Protein AF-A0A1F6IWV9-F1 (afdb_monomer_lite)

Foldseek 3Di:
DDPVVVVVLLVLLQVVCVVVVHGSLVSLLVQLVCCCVVVPVQDDPPAFKWKWKQAPPNRDIDTDHGHNDPVVLVVVQVVVVVVLVVPDPDPGRRIHIWMATSSRHTDDDPDDPDD

Radius of gyration: 14.1 Å; chains: 1; bounding box: 38×32×35 Å

pLDDT: mean 73.76, std 14.31, range [39.09, 93.81]

Sequence (115 aa):
MSTQENIRRLSKISSRAESEGVGGAEYVRRIIRKTVLAGNPFVNPGDDFIVLGVDGFDGSIFPCGSFNTLEDAELLVRTKTGEEHLFSDSEDISTTFHVFSKDGFHIPPEEPPNI

Structure (mmCIF, N/CA/C/O backbone):
data_AF-A0A1F6IWV9-F1
#
_entry.id   AF-A0A1F6IWV9-F1
#
loop_
_atom_site.group_PDB
_atom_site.id
_atom_site.type_symbol
_atom_site.label_atom_id
_atom_site.label_alt_id
_atom_site.label_comp_id
_atom_site.label_asym_id
_atom_site.label_entity_id
_atom_site.label_seq_id
_atom_site.pdbx_PDB_ins_code
_atom_site.Cartn_x
_atom_site.Cartn_y
_atom_site.Cartn_z
_atom_site.occupancy
_atom_site.B_iso_or_equiv
_atom_site.auth_seq_id
_atom_site.auth_comp_id
_atom_site.auth_asym_id
_atom_site.auth_atom_id
_atom_site.pdbx_PDB_model_num
ATOM 1 N N . MET A 1 1 ? 15.010 9.697 5.335 1.00 49.56 1 MET A N 1
ATOM 2 C CA . MET A 1 1 ? 14.900 9.185 3.949 1.00 49.56 1 MET A CA 1
ATOM 3 C C . MET A 1 1 ? 14.834 10.376 3.012 1.00 49.56 1 MET A C 1
ATOM 5 O O . MET A 1 1 ? 14.093 11.300 3.319 1.00 49.56 1 MET A O 1
ATOM 9 N N . SER A 1 2 ? 15.626 10.422 1.938 1.00 43.41 2 SER A N 1
ATOM 10 C CA . SER A 1 2 ? 15.580 11.580 1.034 1.00 43.41 2 SER A CA 1
ATOM 11 C C . SER A 1 2 ? 14.312 11.539 0.175 1.00 43.41 2 SER A C 1
ATOM 13 O O . SER A 1 2 ? 13.903 10.480 -0.302 1.00 43.41 2 SER A O 1
ATOM 15 N N . THR A 1 3 ? 13.701 12.698 -0.060 1.00 54.00 3 THR A N 1
ATOM 16 C CA . THR A 1 3 ? 12.512 12.874 -0.911 1.00 54.00 3 THR A CA 1
ATOM 17 C C . THR A 1 3 ? 12.682 12.244 -2.302 1.00 54.00 3 THR A C 1
ATOM 19 O O . THR A 1 3 ? 11.722 11.742 -2.880 1.00 54.00 3 THR A O 1
ATOM 22 N N . GLN A 1 4 ? 13.912 12.194 -2.825 1.00 48.56 4 GLN A N 1
ATOM 23 C CA . GLN A 1 4 ? 14.225 11.606 -4.132 1.00 48.56 4 GLN A CA 1
ATOM 24 C C . GLN A 1 4 ? 14.060 10.083 -4.177 1.00 48.56 4 GLN A C 1
ATOM 26 O O . GLN A 1 4 ? 13.679 9.540 -5.214 1.00 48.56 4 GLN A O 1
ATOM 31 N N . GLU A 1 5 ? 14.302 9.388 -3.068 1.00 47.81 5 GLU A N 1
ATOM 32 C CA . GLU A 1 5 ? 14.167 7.934 -3.009 1.00 47.81 5 GLU A CA 1
ATOM 33 C C . GLU A 1 5 ? 12.696 7.511 -2.967 1.00 47.81 5 GLU A C 1
ATOM 35 O O . GLU A 1 5 ? 12.289 6.620 -3.711 1.00 47.81 5 GLU A O 1
ATOM 40 N N . ASN A 1 6 ? 11.865 8.246 -2.222 1.00 51.97 6 ASN A N 1
ATOM 41 C CA . ASN A 1 6 ? 10.410 8.074 -2.243 1.00 51.97 6 ASN A CA 1
ATOM 42 C C . ASN A 1 6 ? 9.825 8.334 -3.643 1.00 51.97 6 ASN A C 1
ATOM 44 O O . ASN A 1 6 ? 8.992 7.563 -4.117 1.00 51.97 6 ASN A O 1
ATOM 48 N N . ILE A 1 7 ? 10.308 9.365 -4.348 1.00 56.44 7 ILE A N 1
ATOM 49 C CA . ILE A 1 7 ? 9.895 9.670 -5.730 1.00 56.44 7 ILE A CA 1
ATOM 50 C C . ILE A 1 7 ? 10.297 8.545 -6.697 1.00 56.44 7 ILE A C 1
ATOM 52 O O . ILE A 1 7 ? 9.483 8.116 -7.517 1.00 56.44 7 ILE A O 1
ATOM 56 N N . ARG A 1 8 ? 11.527 8.024 -6.592 1.00 56.09 8 ARG A N 1
ATOM 57 C CA . ARG A 1 8 ? 12.026 6.931 -7.448 1.00 56.09 8 ARG A CA 1
ATOM 58 C C . ARG A 1 8 ? 11.314 5.595 -7.199 1.00 56.09 8 ARG A C 1
ATOM 60 O O . ARG A 1 8 ? 11.322 4.726 -8.066 1.00 56.09 8 ARG A O 1
ATOM 67 N N . ARG A 1 9 ? 10.721 5.399 -6.022 1.00 58.97 9 ARG A N 1
ATOM 68 C CA . ARG A 1 9 ? 9.987 4.171 -5.678 1.00 58.97 9 ARG A CA 1
ATOM 69 C C . ARG A 1 9 ? 8.505 4.273 -6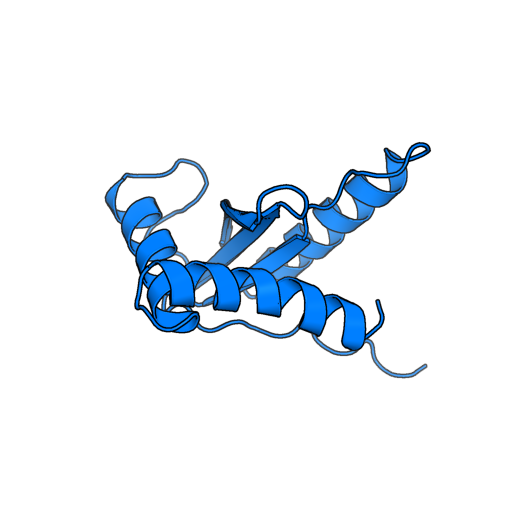.050 1.00 58.97 9 ARG A C 1
ATOM 71 O O . ARG A 1 9 ? 7.973 3.340 -6.645 1.00 58.97 9 ARG A O 1
ATOM 78 N N . LEU A 1 10 ? 7.879 5.440 -5.875 1.00 63.12 10 LEU A N 1
ATOM 79 C CA . LEU A 1 10 ? 6.550 5.723 -6.437 1.00 63.12 10 LEU A CA 1
ATOM 80 C C . LEU A 1 10 ? 6.542 5.668 -7.974 1.00 63.12 10 LEU A C 1
ATOM 82 O O . LEU A 1 10 ? 5.552 5.240 -8.567 1.00 63.12 10 LEU A O 1
ATOM 86 N N . SER A 1 11 ? 7.649 6.016 -8.639 1.00 62.69 11 SER A N 1
ATOM 87 C CA . SER A 1 11 ? 7.741 5.895 -10.099 1.00 62.69 11 SER A CA 1
ATOM 88 C C . SER A 1 11 ? 7.660 4.446 -10.598 1.00 62.69 11 SER A C 1
ATOM 90 O O . SER A 1 11 ? 7.229 4.234 -11.733 1.00 62.69 11 SER A O 1
ATOM 92 N N . LYS A 1 12 ? 7.982 3.439 -9.768 1.00 67.56 12 LYS A N 1
ATOM 93 C CA . LYS A 1 12 ? 7.771 2.018 -10.109 1.00 67.56 12 LYS A CA 1
ATOM 94 C C . LYS A 1 12 ? 6.289 1.653 -10.143 1.00 67.56 12 LYS A C 1
ATOM 96 O O . LYS A 1 12 ? 5.867 0.948 -11.057 1.00 67.56 12 LYS A O 1
ATOM 101 N N . ILE A 1 13 ? 5.493 2.193 -9.213 1.00 68.06 13 ILE A N 1
ATOM 102 C CA . ILE A 1 13 ? 4.027 2.056 -9.231 1.00 68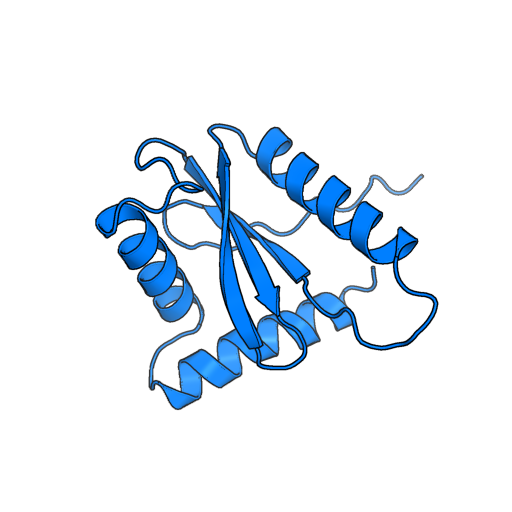.06 13 ILE A CA 1
ATOM 103 C C . ILE A 1 13 ? 3.475 2.665 -10.523 1.00 68.06 13 ILE A C 1
ATOM 105 O O . ILE A 1 13 ? 2.696 2.020 -11.222 1.00 68.06 13 ILE A O 1
ATOM 109 N N . SER A 1 14 ? 3.921 3.874 -10.875 1.00 65.56 14 SER A N 1
ATOM 110 C CA . SER A 1 14 ? 3.506 4.546 -12.112 1.00 65.56 14 SER A CA 1
ATOM 111 C C . SER A 1 14 ? 3.914 3.773 -13.367 1.00 65.56 14 SER A C 1
ATOM 113 O O . SER A 1 14 ? 3.078 3.567 -14.237 1.00 65.56 14 SER A O 1
ATOM 115 N N . SER A 1 15 ? 5.147 3.264 -13.434 1.00 67.69 15 SER A N 1
ATOM 116 C CA . SER A 1 15 ? 5.647 2.501 -14.591 1.00 67.69 15 SER A CA 1
ATOM 117 C C . SER A 1 15 ? 4.849 1.212 -14.829 1.00 67.69 15 SER A C 1
ATOM 119 O O . SER A 1 15 ? 4.599 0.825 -15.969 1.00 67.69 15 SER A O 1
ATOM 121 N N . ARG A 1 16 ? 4.427 0.538 -13.752 1.00 69.69 16 ARG A N 1
ATOM 122 C CA . ARG A 1 16 ? 3.607 -0.679 -13.833 1.00 69.69 16 ARG A CA 1
ATOM 123 C C . ARG A 1 16 ? 2.151 -0.375 -14.171 1.00 69.69 16 ARG A C 1
ATOM 125 O O . ARG A 1 16 ? 1.525 -1.101 -14.931 1.00 69.69 16 ARG A O 1
ATOM 132 N N . ALA A 1 17 ? 1.625 0.728 -13.652 1.00 70.00 17 ALA A N 1
ATOM 133 C CA . ALA A 1 17 ? 0.309 1.203 -14.043 1.00 70.00 17 ALA A CA 1
ATOM 134 C C . ALA A 1 17 ? 0.271 1.549 -15.545 1.00 70.00 17 ALA A C 1
ATOM 136 O O . ALA A 1 17 ? -0.649 1.135 -16.249 1.00 70.00 17 ALA A O 1
ATOM 137 N N . GLU A 1 18 ? 1.310 2.216 -16.058 1.00 71.88 18 GLU A N 1
ATOM 138 C CA . GLU A 1 18 ? 1.457 2.551 -17.479 1.00 71.88 18 GLU A CA 1
ATOM 139 C C . GLU A 1 18 ? 1.540 1.312 -18.379 1.00 71.88 18 GLU A C 1
ATOM 141 O O . GLU A 1 18 ? 0.885 1.286 -19.423 1.00 71.88 18 GLU A O 1
ATOM 146 N N . SER A 1 19 ? 2.272 0.262 -17.982 1.00 74.75 19 SER A N 1
ATOM 147 C CA . SER A 1 19 ? 2.326 -0.991 -18.754 1.00 74.75 19 SER A CA 1
ATOM 148 C C . SER A 1 19 ? 0.979 -1.722 -18.808 1.00 74.75 19 SER A C 1
ATOM 150 O O . SER A 1 19 ? 0.699 -2.428 -19.776 1.00 74.75 19 SER A O 1
ATOM 152 N N . GLU A 1 20 ? 0.117 -1.503 -17.814 1.00 74.06 20 GLU A N 1
ATOM 153 C CA . GLU A 1 20 ? -1.267 -1.985 -17.777 1.00 74.06 20 GLU A CA 1
ATOM 154 C C . GLU A 1 20 ? -2.280 -1.000 -18.396 1.00 74.06 20 GLU A C 1
ATOM 156 O O . GLU A 1 20 ? -3.488 -1.259 -18.387 1.00 74.06 20 GLU A O 1
ATOM 161 N N . GLY A 1 21 ? -1.816 0.128 -18.945 1.00 73.69 21 GLY A N 1
ATOM 162 C CA . GLY A 1 21 ? -2.668 1.152 -19.553 1.00 73.69 21 GLY A CA 1
ATOM 163 C C . GLY A 1 21 ? -3.586 1.870 -18.558 1.00 73.69 21 GLY A C 1
ATOM 164 O O . GLY A 1 21 ? -4.652 2.355 -18.944 1.00 73.69 21 GLY A O 1
ATOM 165 N N . VAL A 1 22 ? -3.212 1.927 -17.277 1.00 78.56 22 VAL A N 1
ATOM 166 C CA . VAL A 1 22 ? -3.978 2.578 -16.205 1.00 78.56 22 VAL A CA 1
ATOM 167 C C . VAL A 1 22 ? -3.153 3.631 -15.466 1.00 78.56 22 VAL A C 1
ATOM 169 O O . VAL A 1 22 ? -1.932 3.589 -15.427 1.00 78.56 22 VAL A O 1
ATOM 172 N N . GLY A 1 23 ? -3.819 4.611 -14.851 1.00 74.81 23 GLY A N 1
ATOM 173 C CA . GLY A 1 23 ? -3.135 5.580 -13.990 1.00 74.81 23 GLY A CA 1
ATOM 174 C C . GLY A 1 23 ? -2.689 4.947 -12.667 1.00 74.81 23 GLY A C 1
ATOM 175 O O . GLY A 1 23 ? -3.408 4.110 -12.120 1.00 74.81 23 GLY A O 1
ATOM 176 N N . GLY A 1 24 ? -1.553 5.385 -12.109 1.00 71.88 24 GLY A N 1
ATOM 177 C CA . GLY A 1 24 ? -0.990 4.849 -10.855 1.00 71.88 24 GLY A CA 1
ATOM 178 C C . GLY A 1 24 ? -1.981 4.796 -9.687 1.00 71.88 24 GLY A C 1
ATOM 179 O O . GLY A 1 24 ? -2.083 3.782 -9.002 1.00 71.88 24 GLY A O 1
ATOM 180 N N . ALA A 1 25 ? -2.791 5.844 -9.513 1.00 72.88 25 ALA A N 1
ATOM 181 C CA . ALA A 1 25 ? -3.831 5.870 -8.483 1.00 72.88 25 ALA A CA 1
ATOM 182 C C . ALA A 1 25 ? -4.930 4.814 -8.715 1.00 72.88 25 ALA A C 1
ATOM 184 O O . ALA A 1 25 ? -5.387 4.175 -7.771 1.00 72.88 25 ALA A O 1
ATOM 185 N N . GLU A 1 26 ? -5.346 4.592 -9.965 1.00 78.56 26 GLU A N 1
ATOM 186 C CA . GLU A 1 26 ? -6.352 3.570 -10.282 1.00 78.56 26 GLU A CA 1
ATOM 187 C C . GLU A 1 26 ? -5.782 2.155 -10.141 1.00 78.56 26 GLU A C 1
ATOM 189 O O . GLU A 1 26 ? -6.483 1.249 -9.693 1.00 78.56 26 GLU A O 1
ATOM 194 N N . TYR A 1 27 ? -4.498 1.966 -10.450 1.00 80.88 27 TYR A N 1
ATOM 195 C CA . TYR A 1 27 ? -3.796 0.707 -10.214 1.00 80.88 27 TYR A CA 1
ATOM 196 C C . TYR A 1 27 ? -3.783 0.339 -8.721 1.00 80.88 27 TYR A C 1
ATOM 198 O O . TYR A 1 27 ? -4.199 -0.759 -8.345 1.00 80.88 27 TYR A O 1
ATOM 206 N N . VAL A 1 28 ? -3.435 1.292 -7.849 1.00 79.50 28 VAL A N 1
ATOM 207 C CA . VAL A 1 28 ? -3.490 1.108 -6.388 1.00 79.50 28 VAL A CA 1
ATOM 208 C C . VAL A 1 28 ? -4.917 0.822 -5.908 1.00 79.50 28 VAL A C 1
ATOM 210 O O . VAL A 1 28 ? -5.136 -0.130 -5.157 1.00 79.50 28 VAL A O 1
ATOM 213 N N . ARG A 1 29 ? -5.917 1.576 -6.386 1.00 81.12 29 ARG A N 1
ATOM 214 C CA . ARG A 1 29 ? -7.333 1.321 -6.058 1.00 81.12 29 ARG A CA 1
ATOM 215 C C . ARG A 1 29 ? -7.784 -0.076 -6.454 1.00 81.12 29 ARG A C 1
ATOM 217 O O . ARG A 1 29 ? -8.541 -0.698 -5.712 1.00 81.12 29 ARG A O 1
ATOM 224 N N . ARG A 1 30 ? -7.347 -0.587 -7.608 1.00 83.62 30 ARG A N 1
ATOM 225 C CA . ARG A 1 30 ? -7.661 -1.957 -8.042 1.00 83.62 30 ARG A CA 1
ATOM 226 C C . ARG A 1 30 ? -7.085 -2.992 -7.089 1.00 83.62 30 ARG A C 1
ATOM 228 O O . ARG A 1 30 ? -7.793 -3.939 -6.757 1.00 83.62 30 ARG A O 1
ATOM 235 N N . ILE A 1 31 ? -5.848 -2.804 -6.632 1.00 82.44 31 ILE A N 1
ATOM 236 C CA . ILE A 1 31 ? -5.216 -3.696 -5.653 1.00 82.44 31 ILE A CA 1
ATOM 237 C C . ILE A 1 31 ? -6.002 -3.678 -4.343 1.00 82.44 31 ILE A C 1
ATOM 239 O O . ILE A 1 31 ? -6.406 -4.743 -3.888 1.00 82.44 31 ILE A O 1
ATOM 243 N N . ILE A 1 32 ? -6.309 -2.491 -3.809 1.00 81.38 32 ILE A N 1
ATOM 244 C CA . ILE A 1 32 ? -7.106 -2.322 -2.583 1.00 81.38 32 ILE A CA 1
ATOM 245 C C . ILE A 1 32 ? -8.487 -2.976 -2.714 1.00 81.38 32 ILE A C 1
ATOM 247 O O . ILE A 1 32 ? -8.897 -3.763 -1.864 1.00 81.38 32 ILE A O 1
ATOM 251 N N . ARG A 1 33 ? -9.212 -2.713 -3.807 1.00 82.75 33 ARG A N 1
ATOM 252 C CA . ARG A 1 33 ? -10.521 -3.343 -4.042 1.00 82.75 33 ARG A CA 1
ATOM 253 C C . ARG A 1 33 ? -10.397 -4.857 -4.126 1.00 82.75 33 ARG A C 1
ATOM 255 O O . ARG A 1 33 ? -11.216 -5.561 -3.548 1.00 82.75 33 ARG A O 1
ATOM 262 N N . LYS A 1 34 ? -9.384 -5.369 -4.830 1.00 82.94 34 LYS A N 1
ATOM 263 C CA . LYS A 1 34 ? -9.155 -6.809 -4.970 1.00 82.94 34 LYS A CA 1
ATOM 264 C C . LYS A 1 34 ? -8.853 -7.454 -3.619 1.00 82.94 34 LYS A C 1
ATOM 266 O O . LYS A 1 34 ? -9.380 -8.527 -3.359 1.00 82.94 34 LYS A O 1
ATOM 271 N N . THR A 1 35 ? -8.044 -6.828 -2.767 1.00 78.69 35 THR A N 1
ATOM 272 C CA . THR A 1 35 ? -7.692 -7.376 -1.449 1.00 78.69 35 THR A CA 1
ATOM 273 C C . THR A 1 35 ? -8.870 -7.345 -0.481 1.00 78.69 35 THR A C 1
ATOM 275 O O . THR A 1 35 ? -9.104 -8.346 0.192 1.00 78.69 35 THR A O 1
ATOM 278 N N . VAL A 1 36 ? -9.665 -6.271 -0.481 1.00 75.94 36 VAL A N 1
ATOM 279 C CA . VAL A 1 36 ? -10.909 -6.179 0.302 1.00 75.94 36 VAL A CA 1
ATOM 280 C C . VAL A 1 36 ? -11.936 -7.217 -0.166 1.00 75.94 36 VAL A C 1
ATOM 282 O O . VAL A 1 36 ? -12.461 -7.978 0.643 1.00 75.94 36 VAL A O 1
ATOM 285 N N . LEU A 1 37 ? -12.203 -7.300 -1.475 1.00 72.88 37 LEU A N 1
ATOM 286 C CA . LEU A 1 37 ? -13.198 -8.225 -2.038 1.00 72.88 37 LEU A CA 1
ATOM 287 C C . LEU A 1 37 ? -12.782 -9.697 -1.922 1.00 72.88 37 LEU A C 1
ATOM 289 O O . LEU A 1 37 ? -13.645 -10.564 -1.814 1.00 72.88 37 LEU A O 1
ATOM 293 N N . ALA A 1 38 ? -11.480 -9.986 -1.948 1.00 77.69 38 ALA A N 1
ATOM 294 C CA . ALA A 1 38 ? -10.957 -11.340 -1.789 1.00 77.69 38 ALA A CA 1
ATOM 295 C C .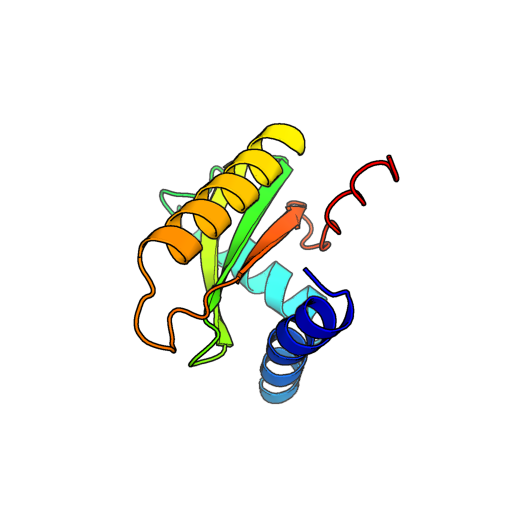 ALA A 1 38 ? -10.854 -11.788 -0.320 1.00 77.69 38 ALA A C 1
ATOM 297 O O . ALA A 1 38 ? -10.438 -12.920 -0.081 1.00 77.69 38 ALA A O 1
ATOM 298 N N . GLY A 1 39 ? -11.201 -10.932 0.652 1.00 75.06 39 GLY A N 1
ATOM 299 C CA . GLY A 1 39 ? -11.092 -11.254 2.077 1.00 75.06 39 GLY A CA 1
ATOM 300 C C . GLY A 1 39 ? -9.646 -11.485 2.514 1.00 75.06 39 GLY A C 1
ATOM 301 O O . GLY A 1 39 ? -9.350 -12.472 3.186 1.00 75.06 39 GLY A O 1
ATOM 302 N N . ASN A 1 40 ? -8.725 -10.620 2.076 1.00 83.62 40 ASN A N 1
ATOM 303 C CA . ASN A 1 40 ? -7.322 -10.730 2.454 1.00 83.62 40 ASN A CA 1
ATOM 304 C C . ASN A 1 40 ? -7.172 -10.669 3.992 1.00 83.62 40 ASN A C 1
ATOM 306 O O . ASN A 1 40 ? -7.720 -9.757 4.607 1.00 83.62 40 ASN A O 1
ATOM 310 N N . PRO A 1 41 ? -6.407 -11.581 4.623 1.00 83.81 41 PRO A N 1
ATOM 311 C CA . PRO A 1 41 ? -6.305 -11.657 6.084 1.00 83.81 41 PRO A CA 1
ATOM 312 C C . PRO A 1 41 ? -5.654 -10.426 6.733 1.00 83.81 41 PRO A C 1
ATOM 314 O O . PRO A 1 41 ? -5.776 -10.248 7.940 1.00 83.81 41 PRO A O 1
ATOM 317 N N . PHE A 1 42 ? -4.968 -9.588 5.953 1.00 83.56 42 PHE A N 1
ATOM 318 C CA . PHE A 1 42 ? -4.329 -8.359 6.420 1.00 83.56 42 PHE A CA 1
ATOM 319 C C . PHE A 1 42 ? -5.186 -7.108 6.201 1.00 83.56 42 PHE A C 1
ATOM 321 O O . PHE A 1 42 ? -4.745 -6.020 6.553 1.00 83.56 42 PHE A O 1
ATOM 328 N N . VAL A 1 43 ? -6.369 -7.228 5.584 1.00 84.81 43 VAL A N 1
ATOM 329 C CA . VAL A 1 43 ? -7.219 -6.078 5.251 1.00 84.81 43 VAL A CA 1
ATOM 330 C C . VAL A 1 43 ? -8.645 -6.317 5.727 1.00 84.81 43 VAL A C 1
ATOM 332 O O . VAL A 1 43 ? -9.378 -7.122 5.152 1.00 84.81 43 VAL A O 1
ATOM 335 N N . ASN A 1 44 ? -9.072 -5.558 6.732 1.00 86.19 44 ASN A N 1
ATOM 336 C CA . ASN A 1 44 ? -10.470 -5.486 7.121 1.00 86.19 44 ASN A CA 1
ATOM 337 C C . ASN A 1 44 ? -11.206 -4.471 6.232 1.00 86.19 44 ASN A C 1
ATOM 339 O O . ASN A 1 44 ? -10.771 -3.327 6.114 1.00 86.19 44 ASN A O 1
ATOM 343 N N . PRO A 1 45 ? -12.370 -4.830 5.662 1.00 81.62 45 PRO A N 1
ATOM 344 C CA . PRO A 1 45 ? -13.150 -3.924 4.816 1.00 81.62 45 PRO A CA 1
ATOM 345 C C . PRO A 1 45 ? -13.630 -2.633 5.498 1.00 81.62 45 PRO A C 1
ATOM 347 O O . PRO A 1 45 ? -14.022 -1.698 4.806 1.00 81.62 45 PRO A O 1
ATOM 350 N N . GLY A 1 46 ? -13.681 -2.612 6.834 1.00 84.50 46 GLY A N 1
ATOM 351 C CA . GLY A 1 46 ? -14.167 -1.473 7.618 1.00 84.50 46 GLY A CA 1
ATOM 352 C C . GLY A 1 46 ? -13.108 -0.419 7.938 1.00 84.50 46 GLY A C 1
ATOM 353 O O . GLY A 1 46 ? -13.479 0.660 8.384 1.00 84.50 46 GLY A O 1
ATOM 354 N N . ASP A 1 47 ? -11.832 -0.721 7.706 1.00 90.00 47 ASP A N 1
ATOM 355 C CA . ASP A 1 47 ? -10.720 0.150 8.078 1.00 90.00 47 ASP A CA 1
ATOM 356 C C . ASP A 1 47 ? -10.503 1.265 7.035 1.00 90.00 47 ASP A C 1
ATOM 358 O O . ASP A 1 47 ? -10.655 1.064 5.825 1.00 90.00 47 ASP A O 1
ATOM 362 N N . ASP A 1 48 ? -10.136 2.461 7.500 1.00 89.50 48 ASP A N 1
ATOM 363 C CA . ASP A 1 48 ? -10.000 3.657 6.657 1.00 89.50 48 ASP A CA 1
ATOM 364 C C . ASP A 1 48 ? -8.630 3.785 5.973 1.00 89.50 48 ASP A C 1
ATOM 366 O O . ASP A 1 48 ? -8.515 4.441 4.928 1.00 89.50 48 ASP A O 1
ATOM 370 N N . PHE A 1 49 ? -7.604 3.136 6.528 1.00 90.44 49 PHE A N 1
ATOM 371 C CA . PHE A 1 49 ? -6.221 3.193 6.062 1.00 90.44 49 PHE A CA 1
ATOM 372 C C . PHE A 1 49 ? -5.686 1.798 5.758 1.00 90.44 49 PHE A C 1
ATOM 374 O O . PHE A 1 49 ? -5.960 0.837 6.474 1.00 90.44 49 PHE A O 1
ATOM 381 N N . ILE A 1 50 ? -4.894 1.685 4.696 1.00 91.00 50 ILE A N 1
ATOM 382 C CA . ILE A 1 50 ? -4.304 0.432 4.228 1.00 91.00 50 ILE A CA 1
ATOM 383 C C . ILE A 1 50 ? -2.819 0.660 3.989 1.00 91.00 50 ILE A C 1
ATOM 385 O O . ILE A 1 50 ? -2.423 1.589 3.283 1.00 91.00 50 ILE A O 1
ATOM 389 N N . VAL A 1 51 ? -1.993 -0.214 4.551 1.00 90.75 51 VAL A N 1
ATOM 390 C CA . VAL A 1 51 ? -0.552 -0.226 4.314 1.00 90.75 51 VAL A CA 1
ATOM 391 C C . VAL A 1 51 ? -0.249 -1.220 3.207 1.00 90.75 51 VAL A C 1
ATOM 393 O O . VAL A 1 51 ? -0.567 -2.408 3.320 1.00 90.75 51 VAL A O 1
ATOM 396 N N . LEU A 1 52 ? 0.381 -0.735 2.140 1.00 89.31 52 LEU A N 1
ATOM 397 C CA . LEU A 1 52 ? 0.860 -1.564 1.041 1.00 89.31 52 LEU A CA 1
ATOM 398 C C . LEU A 1 52 ? 2.389 -1.579 1.034 1.00 89.31 52 LEU A C 1
ATOM 400 O O . LEU A 1 52 ? 3.025 -0.528 1.121 1.00 89.31 52 LEU A O 1
ATOM 404 N N . GLY A 1 53 ? 2.963 -2.772 0.914 1.00 87.38 53 GLY A N 1
ATOM 405 C CA . GLY A 1 53 ? 4.370 -2.971 0.590 1.00 87.38 53 GLY A CA 1
ATOM 406 C C . GLY A 1 53 ? 4.576 -2.903 -0.919 1.00 87.38 53 GLY A C 1
ATOM 407 O O . GLY A 1 53 ? 3.758 -3.419 -1.680 1.00 87.38 53 GLY A O 1
ATOM 408 N N . VAL A 1 54 ? 5.655 -2.253 -1.340 1.00 82.75 54 VAL A N 1
ATOM 409 C CA . VAL A 1 54 ? 6.123 -2.177 -2.724 1.00 82.75 54 VAL A CA 1
ATOM 410 C C . VAL A 1 54 ? 7.493 -2.824 -2.776 1.00 82.75 54 VAL A C 1
ATOM 412 O O . VAL A 1 54 ? 8.455 -2.252 -2.269 1.00 82.75 54 VAL A O 1
ATOM 415 N N . ASP A 1 55 ? 7.575 -4.004 -3.371 1.00 78.31 55 ASP A N 1
ATOM 416 C CA . ASP A 1 55 ? 8.828 -4.722 -3.563 1.00 78.31 55 ASP A CA 1
ATOM 417 C C . ASP A 1 55 ? 9.732 -3.936 -4.526 1.00 78.31 55 ASP A C 1
ATOM 419 O O . ASP A 1 55 ? 9.317 -3.516 -5.611 1.00 78.31 55 ASP A O 1
ATOM 423 N N . GLY A 1 56 ? 10.971 -3.670 -4.130 1.00 68.44 56 GLY A N 1
ATOM 424 C CA . GLY A 1 56 ? 11.898 -2.901 -4.950 1.00 68.44 56 GLY A CA 1
ATOM 425 C C . GLY A 1 56 ? 12.631 -3.729 -6.010 1.00 68.44 56 GLY A C 1
ATOM 426 O O . GLY A 1 56 ? 13.232 -3.122 -6.898 1.00 68.44 56 GLY A O 1
ATOM 427 N N . PHE A 1 57 ? 12.564 -5.057 -5.990 1.00 71.12 57 PHE A N 1
ATOM 428 C CA . PHE A 1 57 ? 13.135 -5.922 -7.018 1.00 71.12 57 PHE A CA 1
ATOM 429 C C . PHE A 1 57 ? 12.208 -5.997 -8.232 1.00 71.12 57 PHE A C 1
ATOM 431 O O . PHE A 1 57 ? 12.614 -5.643 -9.341 1.00 71.12 57 PHE A O 1
ATOM 438 N N . ASP A 1 58 ? 10.945 -6.376 -8.029 1.00 72.75 58 ASP A N 1
ATOM 439 C CA . ASP A 1 58 ? 9.988 -6.589 -9.124 1.00 72.75 58 ASP A CA 1
ATOM 440 C C . ASP A 1 58 ? 8.876 -5.528 -9.209 1.00 72.75 58 ASP A C 1
ATOM 442 O O . ASP A 1 58 ? 8.065 -5.539 -10.142 1.00 72.75 58 ASP A O 1
ATOM 446 N N . GLY A 1 59 ? 8.819 -4.590 -8.259 1.00 70.12 59 GLY A N 1
ATOM 447 C CA . GLY A 1 59 ? 7.779 -3.562 -8.213 1.00 70.12 59 GLY A CA 1
ATOM 448 C C . GLY A 1 59 ? 6.401 -4.118 -7.860 1.00 70.12 59 GLY A C 1
ATOM 449 O O . GLY A 1 59 ? 5.395 -3.512 -8.246 1.00 70.12 59 GLY A O 1
ATOM 450 N N . SER A 1 60 ? 6.310 -5.313 -7.268 1.00 78.00 60 SER A N 1
ATOM 451 C CA . SER A 1 60 ? 5.039 -5.894 -6.837 1.00 78.00 60 SER A CA 1
ATOM 452 C C . SER A 1 60 ? 4.471 -5.121 -5.656 1.00 78.00 60 SER A C 1
ATOM 454 O O . SER A 1 60 ? 5.198 -4.559 -4.844 1.00 78.00 60 SER A O 1
ATOM 456 N N . ILE A 1 61 ? 3.141 -5.050 -5.596 1.00 82.75 61 ILE A N 1
ATOM 457 C CA . ILE A 1 61 ? 2.424 -4.343 -4.538 1.00 82.75 61 ILE A CA 1
ATOM 458 C C . ILE A 1 61 ? 1.557 -5.354 -3.804 1.00 82.75 61 ILE A C 1
ATOM 460 O O . ILE A 1 61 ? 0.776 -6.073 -4.436 1.00 82.75 61 ILE A O 1
ATOM 464 N N . PHE A 1 62 ? 1.667 -5.394 -2.482 1.00 84.44 62 PHE A N 1
ATOM 465 C CA . PHE A 1 62 ? 0.930 -6.335 -1.647 1.00 84.44 62 PHE A CA 1
ATOM 466 C C . PHE A 1 62 ? 0.427 -5.676 -0.356 1.00 84.44 62 PHE A C 1
ATOM 468 O O . PHE A 1 62 ? 1.051 -4.742 0.146 1.00 84.44 62 PHE A O 1
ATOM 475 N N . PRO A 1 63 ? -0.724 -6.119 0.179 1.00 88.19 63 PRO A N 1
ATOM 476 C CA . PRO A 1 63 ? -1.255 -5.597 1.431 1.00 88.19 63 PRO A CA 1
ATOM 477 C C . PRO A 1 63 ? -0.468 -6.123 2.633 1.00 88.19 63 PRO A C 1
ATOM 479 O O . PRO A 1 63 ? -0.152 -7.310 2.699 1.00 88.19 63 PRO A O 1
ATOM 482 N N . CYS A 1 64 ? -0.218 -5.245 3.601 1.00 89.06 64 CYS A N 1
ATOM 483 C CA . CYS A 1 64 ? 0.522 -5.565 4.825 1.00 89.06 64 CYS A CA 1
ATOM 484 C C . CYS A 1 64 ? -0.300 -5.349 6.100 1.00 89.06 64 CYS A C 1
ATOM 486 O O . CYS A 1 64 ? 0.017 -5.932 7.134 1.00 89.06 64 CYS A O 1
ATOM 488 N N . GLY A 1 65 ? -1.338 -4.515 6.039 1.00 91.81 65 GLY A N 1
ATOM 489 C CA . GLY A 1 65 ? -2.211 -4.220 7.170 1.00 91.81 65 GLY A CA 1
ATOM 490 C C . GLY A 1 65 ? -3.297 -3.211 6.809 1.00 91.81 65 GLY A C 1
ATOM 491 O O . GLY A 1 65 ? -3.166 -2.482 5.820 1.00 91.81 65 GLY A O 1
ATOM 492 N N . SER A 1 66 ? -4.339 -3.138 7.630 1.00 93.00 66 SER A N 1
ATOM 493 C CA . SER A 1 66 ? -5.360 -2.094 7.591 1.00 93.00 66 SER A CA 1
ATOM 494 C C . SER A 1 66 ? -5.653 -1.572 8.994 1.00 93.00 66 SER A C 1
ATOM 496 O O . SER A 1 66 ? -5.491 -2.298 9.976 1.00 93.00 66 SER A O 1
ATOM 498 N N . PHE A 1 67 ? -6.021 -0.295 9.081 1.00 93.81 67 PHE A N 1
ATOM 499 C CA . PHE A 1 67 ? -6.132 0.439 10.337 1.00 93.81 67 PHE A CA 1
ATOM 500 C C . PHE A 1 67 ? -7.258 1.473 10.293 1.00 93.81 67 PHE A C 1
ATOM 502 O O . PHE A 1 67 ? -7.537 2.071 9.254 1.00 93.81 67 PHE A O 1
ATOM 509 N N . ASN A 1 68 ? -7.871 1.730 11.449 1.00 92.56 68 ASN A N 1
ATOM 510 C CA . ASN A 1 68 ? -8.867 2.795 11.610 1.00 92.56 68 ASN A CA 1
ATOM 511 C C . ASN A 1 68 ? -8.231 4.177 11.812 1.00 92.56 68 ASN A C 1
ATOM 513 O O . ASN A 1 68 ? -8.898 5.190 11.624 1.00 92.56 68 ASN A O 1
ATOM 517 N N . THR A 1 69 ? -6.949 4.238 12.185 1.00 91.44 69 THR A N 1
ATOM 518 C CA . THR A 1 69 ? -6.224 5.495 12.396 1.00 91.44 69 THR A CA 1
ATOM 519 C C . THR A 1 69 ? -4.985 5.571 11.507 1.00 91.44 69 THR A C 1
ATOM 521 O O . THR A 1 69 ? -4.372 4.553 11.176 1.00 91.44 69 THR A O 1
ATOM 524 N N . LEU A 1 70 ? -4.617 6.794 11.112 1.00 90.12 70 LEU A N 1
ATOM 525 C CA . LEU A 1 70 ? -3.388 7.044 10.358 1.00 90.12 70 LEU A CA 1
ATOM 526 C C . LEU A 1 70 ? -2.147 6.741 11.208 1.00 90.12 70 LEU A C 1
ATOM 528 O O . LEU A 1 70 ? -1.192 6.165 10.702 1.00 90.12 70 LEU A O 1
ATOM 532 N N . GLU A 1 71 ? -2.183 7.084 12.497 1.00 89.44 71 GLU A N 1
ATOM 533 C CA . GLU A 1 71 ? -1.069 6.889 13.429 1.00 89.44 71 GLU A CA 1
ATOM 534 C C . GLU A 1 71 ? -0.659 5.413 13.530 1.00 89.44 71 GLU A C 1
ATOM 536 O O . GLU A 1 71 ? 0.526 5.097 13.420 1.00 89.44 71 GLU A O 1
ATOM 541 N N . ASP A 1 72 ? -1.625 4.495 13.635 1.00 91.31 72 ASP A N 1
ATOM 542 C CA . ASP A 1 72 ? -1.344 3.055 13.680 1.00 91.31 72 ASP A CA 1
ATOM 543 C C . ASP A 1 72 ? -0.759 2.541 12.352 1.00 91.31 72 ASP A C 1
ATOM 545 O O . ASP A 1 72 ? 0.169 1.724 12.337 1.00 91.31 72 ASP A O 1
ATOM 549 N N . ALA A 1 73 ? -1.270 3.043 11.223 1.00 89.62 73 ALA A N 1
ATOM 550 C CA . ALA A 1 73 ? -0.760 2.693 9.900 1.00 89.62 73 ALA A CA 1
ATOM 551 C C . ALA A 1 73 ? 0.684 3.180 9.706 1.00 89.62 73 ALA A C 1
ATOM 553 O O . ALA A 1 73 ? 1.536 2.436 9.211 1.00 89.62 73 ALA A O 1
ATOM 554 N N . GLU A 1 74 ? 0.983 4.408 10.127 1.00 88.44 74 GLU A N 1
ATOM 555 C CA . GLU A 1 74 ? 2.340 4.948 10.114 1.00 88.44 74 GLU A CA 1
ATOM 556 C C . GLU A 1 74 ? 3.269 4.200 11.065 1.00 88.44 74 GLU A C 1
ATOM 558 O O . GLU A 1 74 ? 4.427 3.958 10.715 1.00 88.44 74 GLU A O 1
ATOM 563 N N . LEU A 1 75 ? 2.783 3.807 12.245 1.00 88.62 75 LEU A N 1
ATOM 564 C CA . LEU A 1 75 ? 3.553 3.009 13.190 1.00 88.62 75 LEU A CA 1
ATOM 565 C C . LEU A 1 75 ? 3.976 1.685 12.548 1.00 88.62 75 LEU A C 1
ATOM 567 O O . LEU A 1 75 ? 5.158 1.346 12.611 1.00 88.62 75 LEU A O 1
ATOM 571 N N . LEU A 1 76 ? 3.069 0.992 11.846 1.00 88.19 76 LEU A N 1
ATOM 572 C CA . LEU A 1 76 ? 3.420 -0.219 11.098 1.00 88.19 76 LEU A CA 1
ATOM 573 C C . LEU A 1 76 ? 4.507 0.060 10.053 1.00 88.19 76 LEU A C 1
ATOM 575 O O . LEU A 1 76 ? 5.480 -0.693 9.978 1.00 88.19 76 LEU A O 1
ATOM 579 N N . VAL A 1 77 ? 4.367 1.128 9.260 1.00 86.00 77 VAL A N 1
ATOM 580 C CA . VAL A 1 77 ? 5.371 1.513 8.252 1.00 86.00 77 VAL A CA 1
ATOM 581 C C . VAL A 1 77 ? 6.735 1.746 8.904 1.00 86.00 77 VAL A C 1
ATOM 583 O O . VAL A 1 77 ? 7.736 1.206 8.430 1.00 86.00 77 VAL A O 1
ATOM 586 N N . ARG A 1 78 ? 6.788 2.501 10.008 1.00 82.50 78 ARG A N 1
ATOM 587 C CA . ARG A 1 78 ? 8.028 2.797 10.746 1.00 82.50 78 ARG A CA 1
ATOM 588 C C . ARG A 1 78 ? 8.656 1.528 11.317 1.00 82.50 78 ARG A C 1
ATOM 590 O O . ARG A 1 78 ? 9.857 1.332 11.151 1.00 82.50 78 ARG A O 1
ATOM 597 N N . THR A 1 79 ? 7.861 0.655 11.936 1.00 82.69 79 THR A N 1
ATOM 598 C CA . THR A 1 79 ? 8.338 -0.620 12.486 1.00 82.69 79 THR A CA 1
ATOM 599 C C . THR A 1 79 ? 8.879 -1.524 11.388 1.00 82.69 79 THR A C 1
ATOM 601 O O . THR A 1 79 ? 10.001 -1.998 11.512 1.00 82.69 79 THR A O 1
ATOM 604 N N . LYS A 1 80 ? 8.140 -1.716 10.290 1.00 80.88 80 LYS A N 1
ATOM 605 C CA . LYS A 1 80 ? 8.564 -2.588 9.186 1.00 80.88 80 LYS A CA 1
ATOM 606 C C . LYS A 1 80 ? 9.829 -2.082 8.501 1.00 80.88 80 LYS A C 1
ATOM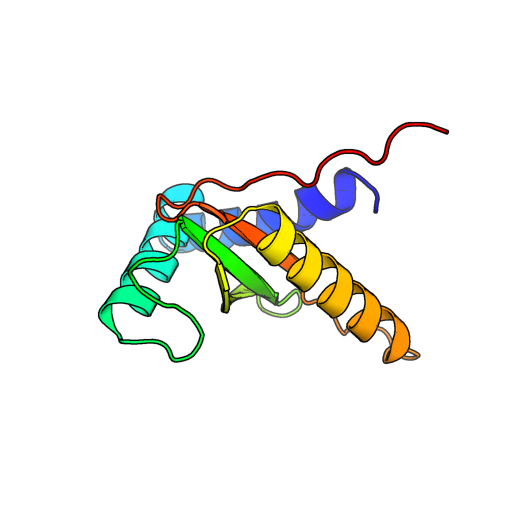 608 O O . LYS A 1 80 ? 10.753 -2.858 8.293 1.00 80.88 80 LYS A O 1
ATOM 613 N N . THR A 1 81 ? 9.904 -0.777 8.248 1.00 73.00 81 THR A N 1
ATOM 614 C CA . THR A 1 81 ? 11.108 -0.143 7.689 1.00 73.00 81 THR A CA 1
ATOM 615 C C . THR A 1 81 ? 12.296 -0.275 8.652 1.00 73.00 81 THR A C 1
ATOM 617 O O . THR A 1 81 ? 13.412 -0.569 8.236 1.00 73.00 81 THR A O 1
ATOM 620 N N . GLY A 1 82 ? 12.070 -0.089 9.958 1.00 62.75 82 GLY A N 1
ATOM 621 C CA . GLY A 1 82 ? 13.100 -0.251 10.987 1.00 62.75 82 GLY A CA 1
ATOM 622 C C . GLY A 1 82 ? 13.602 -1.690 11.124 1.00 62.75 82 GLY A C 1
ATOM 623 O O . GLY A 1 82 ? 14.804 -1.899 11.249 1.00 62.75 82 GLY A O 1
ATOM 624 N N . GLU A 1 83 ? 12.704 -2.676 11.060 1.00 60.84 83 GLU A N 1
ATOM 625 C CA . GLU A 1 83 ? 13.049 -4.101 11.022 1.00 60.84 83 GLU A CA 1
ATOM 626 C C . GLU A 1 83 ? 13.902 -4.419 9.789 1.00 60.84 83 GLU A C 1
ATOM 628 O O . GLU A 1 83 ? 14.965 -5.012 9.934 1.00 60.84 83 GLU A O 1
ATOM 633 N N . GLU A 1 84 ? 13.511 -3.970 8.592 1.00 57.00 84 GLU A N 1
ATOM 634 C CA . GLU A 1 84 ? 14.294 -4.197 7.367 1.00 57.00 84 GLU A CA 1
ATOM 635 C C . GLU A 1 84 ? 15.728 -3.657 7.459 1.00 57.00 84 GLU A C 1
ATOM 637 O O . GLU A 1 84 ? 16.667 -4.330 7.032 1.00 57.00 84 GLU A O 1
ATOM 642 N N . HIS A 1 85 ? 15.928 -2.490 8.079 1.00 57.12 85 HIS A N 1
ATOM 643 C CA . HIS A 1 85 ? 17.267 -1.935 8.299 1.00 57.12 85 HIS A CA 1
ATOM 644 C C . HIS A 1 85 ? 18.146 -2.785 9.229 1.00 57.12 85 HIS A C 1
ATOM 646 O O . HIS A 1 85 ? 19.368 -2.730 9.117 1.00 57.12 85 HIS A O 1
ATOM 652 N N . LEU A 1 86 ? 17.554 -3.564 10.137 1.00 52.19 86 LEU A N 1
ATOM 653 C CA . LEU A 1 86 ? 18.287 -4.400 11.092 1.00 52.19 86 LEU A CA 1
ATOM 654 C C . LEU A 1 86 ? 18.747 -5.741 10.499 1.00 52.19 86 LEU A C 1
ATOM 656 O O . LEU A 1 86 ? 19.645 -6.365 11.059 1.00 52.19 86 LEU A O 1
ATOM 660 N N . PHE A 1 87 ? 18.155 -6.190 9.388 1.00 52.12 87 PH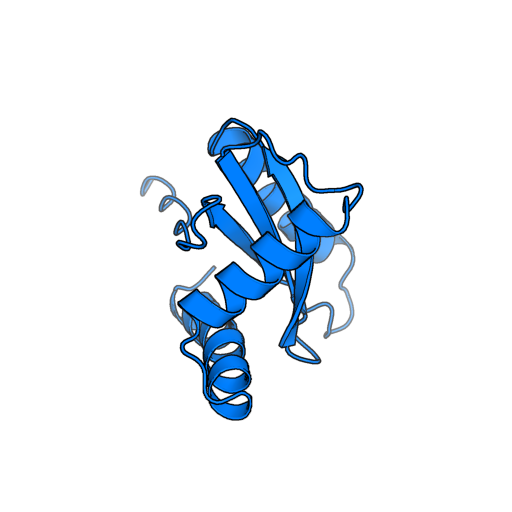E A N 1
ATOM 661 C CA . PHE A 1 87 ? 18.420 -7.508 8.792 1.00 52.12 87 PHE A CA 1
ATOM 662 C C . PHE A 1 87 ? 19.302 -7.472 7.529 1.00 52.12 87 PHE A C 1
ATOM 664 O O . PHE A 1 87 ? 19.513 -8.516 6.913 1.00 52.12 87 PHE A O 1
ATOM 671 N N . SER A 1 88 ? 19.834 -6.311 7.133 1.00 50.06 88 SER A N 1
ATOM 672 C CA . SER A 1 88 ? 20.530 -6.124 5.849 1.00 50.06 88 SER A CA 1
ATOM 673 C C . SER A 1 88 ? 22.015 -5.748 6.008 1.00 50.06 88 SER A C 1
ATOM 675 O O . SER A 1 88 ? 22.365 -4.572 5.923 1.00 50.06 88 SER A O 1
ATOM 677 N N . ASP A 1 89 ? 22.901 -6.746 6.133 1.00 53.75 89 ASP A N 1
ATOM 678 C CA . ASP A 1 89 ? 24.355 -6.602 5.871 1.00 53.75 89 ASP A CA 1
ATOM 679 C C . ASP A 1 89 ? 24.720 -6.833 4.383 1.00 53.75 89 ASP A C 1
ATOM 681 O O . ASP A 1 89 ? 25.860 -6.630 3.965 1.00 53.75 89 ASP A O 1
ATOM 685 N N . SER A 1 90 ? 23.753 -7.245 3.559 1.00 50.81 90 SER A N 1
ATOM 686 C CA . SER A 1 90 ? 23.894 -7.472 2.119 1.00 50.81 90 SER A CA 1
ATOM 687 C C . SER A 1 90 ? 22.797 -6.715 1.380 1.00 50.81 90 SER A C 1
ATOM 689 O O . SER A 1 90 ? 21.624 -6.873 1.713 1.00 50.81 90 SER A O 1
ATOM 691 N N . GLU A 1 91 ? 23.194 -5.898 0.402 1.00 49.47 91 GLU A N 1
ATOM 692 C CA . GLU A 1 91 ? 22.308 -5.148 -0.493 1.00 49.47 91 GLU A CA 1
ATOM 693 C C . GLU A 1 91 ? 21.179 -6.049 -1.042 1.00 49.47 91 GLU A C 1
ATOM 695 O O . GLU A 1 91 ? 21.434 -7.203 -1.370 1.00 49.47 91 GLU A O 1
ATOM 700 N N . ASP A 1 92 ? 19.957 -5.507 -1.149 1.00 50.81 92 ASP A N 1
ATOM 701 C CA . ASP A 1 92 ? 18.740 -6.117 -1.733 1.00 50.81 92 ASP A CA 1
ATOM 702 C C . ASP A 1 92 ? 17.667 -6.698 -0.789 1.00 50.81 92 ASP A C 1
ATOM 704 O O . ASP A 1 92 ? 16.996 -7.677 -1.115 1.00 50.81 92 ASP A O 1
ATOM 708 N N . ILE A 1 93 ? 17.354 -6.007 0.311 1.00 54.34 93 ILE A N 1
ATOM 709 C CA . ILE A 1 93 ? 15.962 -5.977 0.798 1.00 54.34 93 ILE A CA 1
ATOM 710 C C . ILE A 1 93 ? 15.406 -4.583 0.493 1.00 54.34 93 ILE A C 1
ATOM 712 O O . ILE A 1 93 ? 15.829 -3.585 1.071 1.00 54.34 93 ILE A O 1
ATOM 716 N N . SER A 1 94 ? 14.531 -4.504 -0.512 1.00 71.62 94 SER A N 1
ATOM 717 C CA . SER A 1 94 ? 14.143 -3.247 -1.172 1.00 71.62 94 SER A CA 1
ATOM 718 C C . SER A 1 94 ? 12.647 -2.937 -1.077 1.00 71.62 94 SER A C 1
ATOM 720 O O . SER A 1 94 ? 12.143 -2.084 -1.818 1.00 71.62 94 SER A O 1
ATOM 722 N N . THR A 1 95 ? 11.922 -3.614 -0.182 1.00 76.69 95 THR A N 1
ATOM 723 C CA . THR A 1 95 ? 10.498 -3.339 0.017 1.00 76.69 95 THR A CA 1
ATOM 724 C C . THR A 1 95 ? 10.322 -1.964 0.647 1.00 76.69 95 THR A C 1
ATOM 726 O O . THR A 1 95 ? 11.149 -1.477 1.409 1.00 76.69 95 THR A O 1
ATOM 729 N N . THR A 1 96 ? 9.264 -1.265 0.261 1.00 78.62 96 THR A N 1
ATOM 730 C CA . THR A 1 96 ? 8.908 0.034 0.839 1.00 78.62 96 THR A CA 1
ATOM 731 C C . THR A 1 96 ? 7.454 0.020 1.224 1.00 78.62 96 THR A C 1
ATOM 733 O O . THR A 1 96 ? 6.608 -0.360 0.419 1.00 78.62 96 THR A O 1
ATOM 736 N N . PHE A 1 97 ? 7.150 0.445 2.442 1.00 85.50 97 PHE A N 1
ATOM 737 C CA . PHE A 1 97 ? 5.783 0.461 2.935 1.00 85.50 97 PHE A CA 1
ATOM 738 C C . PHE A 1 97 ? 5.193 1.861 2.809 1.00 85.50 97 PHE A C 1
ATOM 740 O O . PHE A 1 97 ? 5.824 2.859 3.154 1.00 85.50 97 PHE A O 1
ATOM 747 N N . HIS A 1 98 ? 3.967 1.927 2.304 1.00 85.69 98 HIS A N 1
ATOM 748 C CA . HIS A 1 98 ? 3.253 3.169 2.059 1.00 85.69 98 HIS A CA 1
ATOM 749 C C . HIS A 1 98 ? 1.841 3.079 2.626 1.00 85.69 98 HIS A C 1
ATOM 751 O O . HIS A 1 98 ? 1.174 2.051 2.485 1.00 85.69 98 HIS A O 1
ATOM 757 N N . VAL A 1 99 ? 1.378 4.174 3.229 1.00 89.00 99 VAL A N 1
ATOM 758 C CA . VAL A 1 99 ? -0.004 4.300 3.690 1.00 89.00 99 VAL A CA 1
ATOM 759 C C . VAL A 1 99 ? -0.869 4.861 2.569 1.00 89.00 99 VAL A C 1
ATOM 761 O O . VAL A 1 99 ? -0.527 5.858 1.927 1.00 89.00 99 VAL A O 1
ATOM 764 N N . PHE A 1 100 ? -2.012 4.227 2.354 1.00 87.50 100 PHE A N 1
ATOM 765 C CA . PHE A 1 100 ? -3.060 4.692 1.463 1.00 87.50 100 PHE A CA 1
ATOM 766 C C . PHE A 1 100 ? -4.375 4.798 2.225 1.00 87.50 100 PHE A C 1
ATOM 768 O O . PHE A 1 100 ? -4.643 4.005 3.126 1.00 87.50 100 PHE A O 1
ATOM 775 N N . SER A 1 101 ? -5.232 5.740 1.842 1.00 87.38 101 SER A N 1
ATOM 776 C CA . SER A 1 101 ? -6.635 5.685 2.252 1.00 87.38 101 SER A CA 1
ATOM 777 C C . SER A 1 101 ? -7.351 4.522 1.559 1.00 87.38 101 SER A C 1
ATOM 779 O O . SER A 1 101 ? -6.915 4.047 0.505 1.00 87.38 101 SER A O 1
ATOM 781 N N . LYS A 1 102 ? -8.505 4.105 2.086 1.00 78.19 102 LYS A N 1
ATOM 782 C CA . LYS A 1 102 ? -9.385 3.115 1.437 1.00 78.19 102 LYS A CA 1
ATOM 783 C C . LYS A 1 102 ? -9.793 3.488 0.004 1.00 78.19 102 LYS A C 1
ATOM 785 O O . LYS A 1 102 ? -10.054 2.615 -0.820 1.00 78.19 102 LYS A O 1
ATOM 790 N N . ASP A 1 103 ? -9.787 4.784 -0.313 1.00 79.12 103 ASP A N 1
ATOM 791 C CA . ASP A 1 103 ? -10.065 5.320 -1.650 1.00 79.12 103 ASP A CA 1
ATOM 792 C C . ASP A 1 103 ? -8.825 5.328 -2.568 1.00 79.12 103 ASP A C 1
ATOM 794 O O . ASP A 1 103 ? -8.886 5.799 -3.708 1.00 79.12 103 ASP A O 1
ATOM 798 N N . GLY A 1 104 ? -7.692 4.803 -2.093 1.00 72.19 104 GLY A N 1
ATOM 799 C CA . GLY A 1 104 ? -6.444 4.637 -2.836 1.00 72.19 104 GLY A CA 1
ATOM 800 C C . GLY A 1 104 ? -5.618 5.909 -2.998 1.00 72.19 104 GLY A C 1
ATOM 801 O O . GLY A 1 104 ? -4.814 5.991 -3.927 1.00 72.19 104 GLY A O 1
ATOM 802 N N . PHE A 1 105 ? -5.804 6.906 -2.130 1.00 80.88 105 PHE A N 1
ATOM 803 C CA . PHE A 1 105 ? -4.941 8.088 -2.105 1.00 80.88 105 PHE A CA 1
ATOM 804 C C . PHE A 1 105 ? -3.719 7.831 -1.229 1.00 80.88 105 PHE A C 1
ATOM 806 O O . PHE A 1 105 ? -3.861 7.394 -0.091 1.00 80.88 105 PHE A O 1
ATOM 813 N N . HIS A 1 106 ? -2.527 8.095 -1.767 1.00 80.69 106 HIS A N 1
ATOM 814 C CA . HIS A 1 106 ? -1.275 7.989 -1.018 1.00 80.69 106 HIS A CA 1
ATOM 815 C C . HIS A 1 106 ? -1.212 9.083 0.050 1.00 80.69 106 HIS A C 1
ATOM 817 O O . HIS A 1 106 ? -1.447 10.253 -0.259 1.00 80.69 106 HIS A O 1
ATOM 823 N N . ILE A 1 107 ? -0.899 8.697 1.286 1.00 79.62 107 ILE A N 1
ATOM 824 C CA . ILE A 1 107 ? -0.688 9.627 2.394 1.00 79.62 107 ILE A CA 1
ATOM 825 C C . ILE A 1 107 ? 0.827 9.781 2.569 1.00 79.62 107 ILE A C 1
ATOM 827 O O . ILE A 1 107 ? 1.507 8.796 2.884 1.00 79.62 107 ILE A O 1
ATOM 831 N N . PRO A 1 108 ? 1.393 10.969 2.288 1.00 71.75 108 PRO A N 1
ATOM 832 C CA . PRO A 1 108 ? 2.812 11.199 2.501 1.00 71.75 108 PRO A CA 1
ATOM 833 C C . PRO A 1 108 ? 3.118 11.120 4.003 1.00 71.75 108 PRO A C 1
ATOM 835 O O . PRO A 1 108 ? 2.293 11.565 4.799 1.00 71.75 108 PRO A O 1
ATOM 838 N N . PRO A 1 109 ? 4.282 10.573 4.396 1.00 64.06 109 PRO A N 1
ATOM 839 C CA . PRO A 1 109 ? 4.687 10.595 5.796 1.00 64.06 109 PRO A CA 1
ATOM 840 C C . PRO A 1 109 ? 4.783 12.048 6.272 1.00 64.06 109 PRO A C 1
ATOM 842 O O . PRO A 1 109 ? 5.290 12.895 5.528 1.00 64.06 109 PRO A O 1
ATOM 845 N N . GLU A 1 110 ? 4.326 12.333 7.492 1.00 60.16 110 GLU 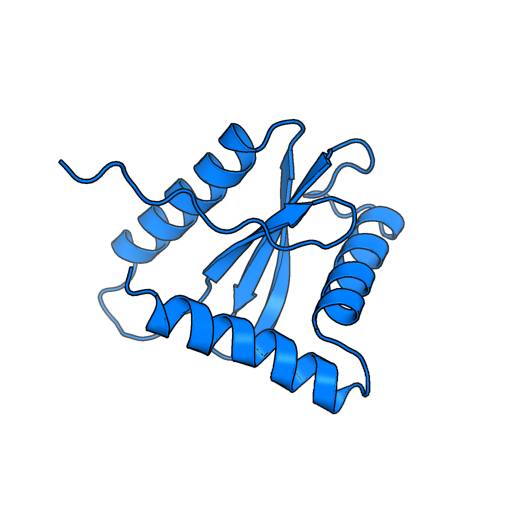A N 1
ATOM 846 C CA . GLU A 1 110 ? 4.584 13.635 8.109 1.00 60.16 110 GLU A CA 1
ATOM 847 C C . GLU A 1 110 ? 6.099 13.897 8.133 1.00 60.16 110 GLU A C 1
ATOM 849 O O . GLU A 1 110 ? 6.893 13.027 8.515 1.00 60.16 110 GLU A O 1
ATOM 854 N N . GLU A 1 111 ? 6.524 15.086 7.684 1.00 52.41 111 GLU A N 1
ATOM 855 C CA . GLU A 1 111 ? 7.910 15.504 7.886 1.00 52.41 111 GLU A CA 1
ATOM 856 C C . GLU A 1 111 ? 8.170 15.514 9.397 1.00 52.41 111 GLU A C 1
ATOM 858 O O . GLU A 1 111 ? 7.387 16.114 10.142 1.00 52.41 111 GLU A O 1
ATOM 863 N N . PRO A 1 112 ? 9.238 14.853 9.886 1.00 47.38 112 PRO A N 1
ATOM 864 C CA . PRO A 1 112 ? 9.588 14.979 11.288 1.00 47.38 112 PRO A CA 1
ATOM 865 C C . PRO A 1 112 ? 9.789 16.471 11.587 1.00 47.38 112 PRO A C 1
ATOM 867 O O . PRO A 1 112 ? 10.382 17.171 10.759 1.00 47.38 112 PRO A O 1
ATOM 870 N N . PRO A 1 113 ? 9.296 16.982 12.730 1.00 39.09 113 PRO A N 1
ATOM 871 C CA . PRO A 1 113 ? 9.499 18.379 13.080 1.00 39.09 113 PRO A CA 1
ATOM 872 C C . PRO A 1 113 ? 10.999 18.676 13.015 1.00 39.09 113 PRO A C 1
ATOM 874 O O . PRO A 1 113 ? 11.790 17.944 13.606 1.00 39.09 113 PRO A O 1
ATOM 877 N N . ASN A 1 114 ? 11.390 19.703 12.254 1.00 39.75 114 ASN A N 1
ATOM 878 C CA . ASN A 1 114 ? 12.773 20.178 12.218 1.00 39.75 114 ASN A CA 1
ATOM 879 C C . ASN A 1 114 ? 13.174 20.567 13.650 1.00 39.75 114 ASN A C 1
ATOM 881 O O . ASN A 1 114 ? 12.683 21.574 14.162 1.00 39.75 114 ASN A O 1
ATOM 885 N N . ILE A 1 115 ? 14.009 19.745 14.291 1.00 40.44 115 ILE A N 1
ATOM 886 C CA . ILE A 1 115 ? 14.639 20.033 15.588 1.00 40.44 115 ILE A CA 1
ATOM 887 C C . ILE A 1 115 ? 16.001 20.669 15.330 1.00 40.44 115 ILE A C 1
ATOM 889 O O . ILE A 1 115 ? 16.749 20.108 14.497 1.00 40.44 115 ILE A O 1
#

Secondary structure (DSSP, 8-state):
--HHHHHHHHHHHHHHHHHTTS-HHHHHHHHHHHHHHTT-TT--TT-SEEEEEE-TTT--EEEEEEESSHHHHHHHHHHHHHHHHHS-SSS----EEEEEETT--EEPPPPPP--